Protein AF-M2SCL0-F1 (afdb_monomer_lite)

Structure (mmCIF, N/CA/C/O backbone):
data_AF-M2SCL0-F1
#
_entry.id   AF-M2SCL0-F1
#
loop_
_atom_site.group_PDB
_atom_site.id
_atom_site.type_symbol
_atom_site.label_atom_id
_atom_site.label_alt_id
_atom_site.label_comp_id
_atom_site.label_asym_id
_atom_site.label_entity_id
_atom_site.label_seq_id
_atom_site.pdbx_PDB_ins_code
_atom_site.Cartn_x
_atom_site.Cartn_y
_atom_site.Cartn_z
_atom_site.occupancy
_atom_site.B_iso_or_equiv
_atom_site.auth_seq_id
_atom_site.auth_comp_id
_atom_site.auth_asym_id
_atom_site.auth_atom_id
_atom_site.pdbx_PDB_model_num
ATOM 1 N N . MET A 1 1 ? 11.876 -8.508 6.426 1.00 63.09 1 MET A N 1
ATOM 2 C CA . MET A 1 1 ? 13.189 -9.181 6.568 1.00 63.09 1 MET A CA 1
ATOM 3 C C . MET A 1 1 ? 13.132 -10.627 6.079 1.00 63.09 1 MET A C 1
ATOM 5 O O . MET A 1 1 ? 13.786 -10.928 5.094 1.00 63.09 1 MET A O 1
ATOM 9 N N . TRP A 1 2 ? 12.281 -11.482 6.660 1.00 73.62 2 TRP A N 1
ATOM 10 C CA . TRP A 1 2 ? 12.116 -12.885 6.242 1.00 73.62 2 TRP A CA 1
ATOM 11 C C . TRP A 1 2 ? 11.721 -13.080 4.774 1.00 73.62 2 TRP A C 1
ATOM 13 O O . TRP A 1 2 ? 12.362 -13.857 4.083 1.00 73.62 2 TRP A O 1
ATOM 23 N N . GLY A 1 3 ? 10.748 -12.318 4.263 1.00 79.75 3 GLY A N 1
ATOM 24 C CA . GLY A 1 3 ? 10.370 -12.398 2.844 1.00 79.75 3 GLY A CA 1
ATOM 25 C C . GLY A 1 3 ? 11.514 -12.041 1.888 1.00 79.75 3 GLY A C 1
ATOM 26 O O . GLY A 1 3 ? 11.698 -12.705 0.879 1.00 79.75 3 GLY A O 1
ATOM 27 N N . GLY A 1 4 ? 12.343 -11.054 2.250 1.00 81.12 4 GLY A N 1
ATOM 28 C CA . GLY A 1 4 ? 13.535 -10.692 1.480 1.00 81.12 4 GLY A CA 1
ATOM 29 C C . GLY A 1 4 ? 14.579 -11.806 1.475 1.00 81.12 4 GLY A C 1
ATOM 30 O O . GLY A 1 4 ? 15.091 -12.131 0.414 1.00 81.12 4 GLY A O 1
ATOM 31 N N . LEU A 1 5 ? 14.832 -12.434 2.630 1.00 85.00 5 LEU A N 1
ATOM 32 C CA . LEU A 1 5 ? 15.754 -13.571 2.752 1.00 85.00 5 LEU A CA 1
ATOM 33 C C . LEU A 1 5 ? 15.2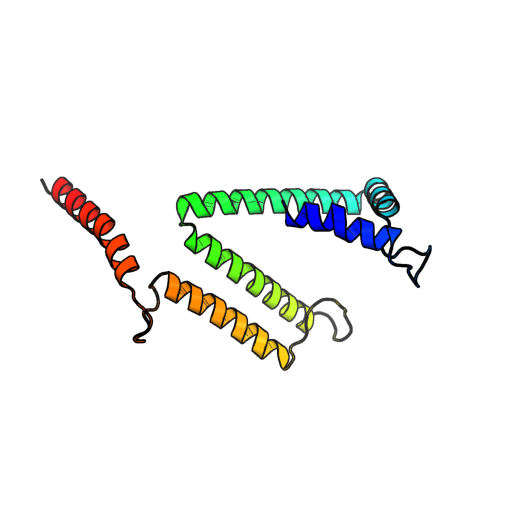73 -14.800 1.976 1.00 85.00 5 LEU A C 1
ATOM 35 O O . LEU A 1 5 ? 16.078 -15.497 1.370 1.00 85.00 5 LEU A O 1
ATOM 39 N N . ILE A 1 6 ? 13.966 -15.060 1.976 1.00 88.94 6 ILE A N 1
ATOM 40 C CA . ILE A 1 6 ? 13.376 -16.176 1.233 1.00 88.94 6 ILE A CA 1
ATOM 41 C C . ILE A 1 6 ? 13.456 -15.905 -0.274 1.00 88.94 6 ILE A C 1
ATOM 43 O O . ILE A 1 6 ? 13.926 -16.763 -1.019 1.00 88.94 6 ILE A O 1
ATOM 47 N N . CYS A 1 7 ? 13.080 -14.704 -0.728 1.00 82.50 7 CYS A N 1
ATOM 48 C CA . CYS A 1 7 ? 13.182 -14.349 -2.143 1.00 82.50 7 CYS A CA 1
ATOM 49 C C . CYS A 1 7 ? 14.630 -14.371 -2.641 1.00 82.50 7 CYS A C 1
ATOM 51 O O . CYS A 1 7 ? 14.909 -14.989 -3.666 1.00 82.50 7 CYS A O 1
ATOM 53 N N . SER A 1 8 ? 15.559 -13.727 -1.930 1.00 79.88 8 SER A N 1
ATOM 54 C CA . SER A 1 8 ? 16.944 -13.623 -2.396 1.00 79.88 8 SER A CA 1
ATOM 55 C C . SER A 1 8 ? 17.756 -14.899 -2.184 1.00 79.88 8 SER A C 1
ATOM 57 O O . SER A 1 8 ? 18.605 -15.222 -3.009 1.00 79.88 8 SER A O 1
ATOM 59 N N . GLY A 1 9 ? 17.501 -15.636 -1.102 1.00 80.06 9 GLY A N 1
ATOM 60 C CA . GLY A 1 9 ? 18.245 -16.847 -0.763 1.00 80.06 9 GLY A CA 1
ATOM 61 C C . GLY A 1 9 ? 17.728 -18.103 -1.459 1.00 80.06 9 GLY A C 1
ATOM 62 O O . GLY A 1 9 ? 18.528 -18.932 -1.886 1.00 80.06 9 GLY A O 1
ATOM 63 N N . ILE A 1 10 ? 16.407 -18.256 -1.581 1.00 83.38 10 ILE A N 1
ATOM 64 C CA . ILE A 1 10 ? 15.781 -19.491 -2.076 1.00 83.38 10 ILE A CA 1
ATOM 65 C C . ILE A 1 10 ? 15.232 -19.287 -3.489 1.00 83.38 10 ILE A C 1
ATOM 67 O O . ILE A 1 10 ? 15.584 -20.034 -4.395 1.00 83.38 10 ILE A O 1
ATOM 71 N N . CYS A 1 11 ? 14.404 -18.267 -3.722 1.00 82.38 11 CYS A N 1
ATOM 72 C CA . CYS A 1 11 ? 13.761 -18.110 -5.032 1.00 82.38 11 CYS A CA 1
ATOM 73 C C . CYS A 1 11 ? 14.771 -17.748 -6.133 1.00 82.38 11 CYS A C 1
ATOM 75 O O . CYS A 1 11 ? 14.795 -18.402 -7.175 1.00 82.38 11 CYS A O 1
ATOM 77 N N . LEU A 1 12 ? 15.646 -16.762 -5.896 1.00 82.38 12 LEU A N 1
ATOM 78 C CA . LEU A 1 12 ? 16.648 -16.346 -6.886 1.00 82.38 12 LEU A CA 1
ATOM 79 C C . LEU A 1 12 ? 17.689 -17.431 -7.184 1.00 82.38 12 LEU A C 1
ATOM 81 O O . LEU A 1 12 ? 18.181 -17.500 -8.309 1.00 82.38 12 LEU A O 1
ATOM 85 N N . THR A 1 13 ? 18.023 -18.285 -6.214 1.00 80.62 13 THR A N 1
ATOM 86 C CA . THR A 1 13 ? 18.969 -19.390 -6.435 1.00 80.62 13 THR A CA 1
ATOM 87 C C . THR A 1 13 ? 18.326 -20.512 -7.246 1.00 80.62 13 THR A C 1
ATOM 89 O O . THR A 1 13 ? 18.940 -21.016 -8.185 1.00 80.62 13 THR A O 1
ATOM 92 N N . ILE A 1 14 ? 17.064 -20.850 -6.973 1.00 82.06 14 ILE A N 1
ATOM 93 C CA . ILE A 1 14 ? 16.305 -21.820 -7.776 1.00 82.06 14 ILE A CA 1
ATOM 94 C C . ILE A 1 14 ? 16.183 -21.343 -9.231 1.00 82.06 14 ILE A C 1
ATOM 96 O O . ILE A 1 14 ? 16.470 -22.109 -10.151 1.00 82.06 14 ILE A O 1
ATOM 100 N N . VAL A 1 15 ? 15.813 -20.077 -9.451 1.00 80.62 15 VAL A N 1
ATOM 101 C CA . VAL A 1 15 ? 15.653 -19.510 -10.803 1.00 80.62 15 VAL A CA 1
ATOM 102 C C . VAL A 1 15 ? 16.979 -19.467 -11.570 1.00 80.62 15 VAL A C 1
ATOM 104 O O . VAL A 1 15 ? 16.982 -19.682 -12.778 1.00 80.62 15 VAL A O 1
ATOM 107 N N . GLN A 1 16 ? 18.104 -19.241 -10.888 1.00 78.25 16 GLN A N 1
ATOM 108 C CA . GLN A 1 16 ? 19.421 -19.182 -11.532 1.00 78.25 16 GLN A CA 1
ATOM 109 C C . GLN A 1 16 ? 20.001 -20.545 -11.908 1.00 78.25 16 GLN A C 1
ATOM 111 O O . GLN A 1 16 ? 20.671 -20.648 -12.933 1.00 78.25 16 GLN A O 1
ATOM 116 N N . TYR A 1 17 ? 19.784 -21.573 -11.083 1.00 75.88 17 TYR A N 1
ATOM 117 C CA . TYR A 1 17 ? 20.508 -22.844 -11.217 1.00 75.88 17 TYR A CA 1
ATOM 118 C C . TYR A 1 17 ? 19.640 -24.035 -11.631 1.00 75.88 17 TYR A C 1
ATOM 120 O O . TYR A 1 17 ? 20.178 -25.015 -12.140 1.00 75.88 17 TYR A O 1
ATOM 128 N N . ILE A 1 18 ? 18.325 -23.990 -11.397 1.00 76.31 18 ILE A N 1
ATOM 129 C CA . ILE A 1 18 ? 17.438 -25.152 -11.582 1.00 76.31 18 ILE A CA 1
ATOM 130 C C . ILE A 1 18 ? 16.524 -24.982 -12.796 1.00 76.31 18 ILE A C 1
ATOM 132 O O . ILE A 1 18 ? 16.217 -25.970 -13.460 1.00 76.31 18 ILE A O 1
ATOM 136 N N . ILE A 1 19 ? 16.082 -23.758 -13.095 1.00 73.31 19 ILE A N 1
ATOM 137 C CA . ILE A 1 19 ? 15.110 -23.505 -14.163 1.00 73.31 19 ILE A CA 1
ATOM 138 C C . ILE A 1 19 ? 15.849 -23.097 -15.448 1.00 73.31 19 ILE A C 1
ATOM 140 O O . ILE A 1 19 ? 16.350 -21.974 -15.523 1.00 73.31 19 ILE A O 1
ATOM 144 N N . PRO A 1 20 ? 15.912 -23.964 -16.476 1.00 66.75 20 PRO A N 1
ATOM 145 C CA . PRO A 1 20 ? 16.511 -23.599 -17.753 1.00 66.75 20 PRO A CA 1
ATOM 146 C C . PRO A 1 20 ? 15.642 -22.561 -18.474 1.00 66.75 20 PRO A C 1
ATOM 148 O O . PRO A 1 20 ? 14.429 -22.736 -18.608 1.00 66.75 20 PRO A O 1
ATOM 151 N N . SER A 1 21 ? 16.266 -21.479 -18.942 1.00 66.62 21 SER A N 1
ATOM 152 C CA . SER A 1 21 ? 15.593 -20.426 -19.707 1.00 66.62 21 SER A CA 1
ATOM 153 C C . SER A 1 21 ? 15.597 -20.699 -21.208 1.00 66.62 21 SER A C 1
ATOM 155 O O . SER A 1 21 ? 16.621 -21.072 -21.773 1.00 66.62 21 SER A O 1
ATOM 157 N N . ASN A 1 22 ? 14.466 -20.418 -21.864 1.00 62.47 22 ASN A N 1
ATOM 158 C CA . ASN A 1 22 ? 14.350 -20.360 -23.329 1.00 62.47 22 ASN A CA 1
ATOM 159 C C . ASN A 1 22 ? 14.753 -18.992 -23.927 1.00 62.47 22 ASN A C 1
ATOM 161 O O . ASN A 1 22 ? 14.678 -18.812 -25.141 1.00 62.47 22 ASN A O 1
ATOM 165 N N . ALA A 1 23 ? 15.158 -18.018 -23.105 1.00 56.59 23 ALA A N 1
ATOM 166 C CA . ALA A 1 23 ? 15.552 -16.675 -23.530 1.00 56.59 23 ALA A CA 1
ATOM 167 C C . ALA A 1 23 ? 17.002 -16.352 -23.118 1.00 56.59 23 ALA A C 1
ATOM 169 O O . ALA A 1 23 ? 17.379 -16.498 -21.954 1.00 56.59 23 ALA A O 1
ATOM 170 N N . GLY A 1 24 ? 17.808 -15.872 -24.074 1.00 64.12 24 GLY A N 1
ATOM 171 C CA . GLY A 1 24 ? 19.175 -15.393 -23.838 1.00 64.12 24 GLY A CA 1
ATOM 172 C C . GLY A 1 24 ? 20.184 -16.486 -23.456 1.00 64.12 24 GL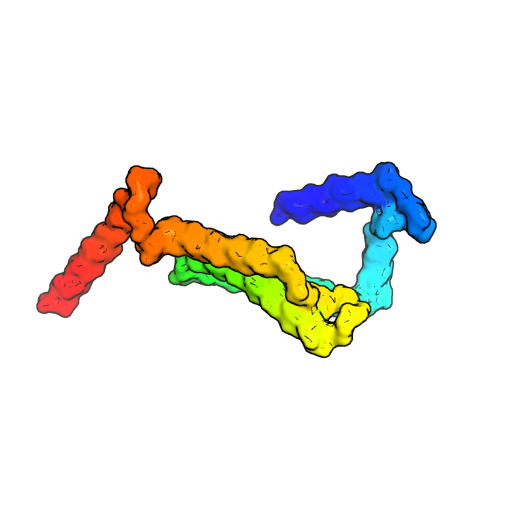Y A C 1
ATOM 173 O O . GLY A 1 24 ? 20.150 -17.592 -23.987 1.00 64.12 24 GLY A O 1
ATOM 174 N N . ASN A 1 25 ? 21.102 -16.161 -22.536 1.00 61.62 25 ASN A N 1
ATOM 175 C CA . ASN A 1 25 ? 22.264 -16.977 -22.138 1.00 61.62 25 ASN A CA 1
ATOM 176 C C . ASN A 1 25 ? 21.912 -18.195 -21.243 1.00 61.62 25 ASN A C 1
ATOM 178 O O . ASN A 1 25 ? 22.739 -18.640 -20.451 1.00 61.62 25 ASN A O 1
ATOM 182 N N . GLY A 1 26 ? 20.676 -18.704 -21.320 1.00 65.25 26 GLY A N 1
ATOM 183 C CA . GLY A 1 26 ? 20.202 -19.870 -20.561 1.00 65.25 26 GLY A CA 1
ATOM 184 C C . GLY A 1 26 ? 19.726 -19.597 -19.128 1.00 65.25 26 GLY A C 1
ATOM 185 O O . GLY A 1 26 ? 19.318 -20.536 -18.450 1.00 65.25 26 GLY A O 1
ATOM 186 N N . VAL A 1 27 ? 19.701 -18.334 -18.681 1.00 66.00 27 VAL A N 1
ATOM 187 C CA . VAL A 1 27 ? 19.258 -17.923 -17.334 1.00 66.00 27 VAL A CA 1
ATOM 188 C C . VAL A 1 27 ? 18.237 -16.786 -17.441 1.00 66.00 27 VAL A C 1
ATOM 190 O O . VAL A 1 27 ? 18.456 -15.846 -18.202 1.00 66.00 27 VAL A O 1
ATOM 193 N N . TYR A 1 28 ? 17.130 -16.863 -16.692 1.00 69.31 28 TYR A N 1
ATOM 194 C CA . TYR A 1 28 ? 16.082 -15.827 -16.689 1.00 69.31 28 TYR A CA 1
ATOM 195 C C . TYR A 1 28 ? 16.519 -14.532 -15.987 1.00 69.31 28 TYR A C 1
ATOM 197 O O . TYR A 1 28 ? 16.157 -13.445 -16.424 1.00 69.31 28 TYR A O 1
ATOM 205 N N . GLU A 1 29 ? 17.310 -14.642 -14.919 1.00 71.25 29 GLU A N 1
ATOM 206 C CA . GLU A 1 29 ? 17.813 -13.510 -14.141 1.00 71.25 29 GLU A CA 1
ATOM 207 C C . GLU A 1 29 ? 19.212 -13.840 -13.611 1.00 71.25 29 GLU A C 1
ATOM 209 O O . GLU A 1 29 ? 19.378 -14.802 -12.866 1.00 71.25 29 GLU A O 1
ATOM 214 N N . SER A 1 30 ? 20.234 -13.071 -13.999 1.00 79.38 30 SER A N 1
ATOM 215 C CA . SER A 1 30 ? 21.605 -13.258 -13.508 1.00 79.38 30 SER A CA 1
ATOM 216 C C . SER A 1 30 ? 21.960 -12.165 -12.511 1.00 79.38 30 SER A C 1
ATOM 218 O O . SER A 1 30 ? 22.098 -10.998 -12.876 1.00 79.38 30 SER A O 1
ATOM 220 N N . THR A 1 31 ? 22.175 -12.540 -11.247 1.00 82.12 31 THR A N 1
ATOM 221 C CA . THR A 1 31 ? 22.555 -11.579 -10.202 1.00 82.12 31 THR A CA 1
ATOM 222 C C . THR A 1 31 ? 23.865 -10.859 -10.542 1.00 82.12 31 THR A C 1
ATOM 224 O O . THR A 1 31 ? 24.007 -9.669 -10.265 1.00 82.12 31 THR A O 1
ATOM 227 N N . THR A 1 32 ? 24.810 -11.549 -11.185 1.00 80.94 32 THR A N 1
ATOM 228 C CA . THR A 1 32 ? 26.096 -10.970 -11.598 1.00 80.94 32 THR A CA 1
ATOM 229 C C . THR A 1 32 ? 25.924 -9.863 -12.636 1.00 80.94 32 THR A C 1
ATOM 231 O O . THR A 1 32 ? 26.562 -8.817 -12.512 1.00 80.94 32 THR A O 1
ATOM 234 N N . ASP A 1 33 ? 25.045 -10.057 -13.621 1.00 82.69 33 ASP A N 1
ATOM 235 C CA . ASP A 1 33 ? 24.769 -9.045 -14.647 1.00 82.69 33 ASP A CA 1
ATOM 236 C C . ASP A 1 33 ? 24.018 -7.839 -14.062 1.00 82.69 33 ASP A C 1
ATOM 238 O O . ASP A 1 33 ? 24.368 -6.690 -14.332 1.00 82.69 33 ASP A O 1
ATOM 242 N N . THR A 1 34 ? 23.082 -8.077 -13.138 1.00 85.69 34 THR A N 1
ATOM 243 C CA . THR A 1 34 ? 22.396 -7.002 -12.404 1.00 85.69 34 THR A CA 1
ATOM 244 C C . THR A 1 34 ? 23.380 -6.118 -11.632 1.00 85.69 34 THR A C 1
ATOM 246 O O . THR A 1 34 ? 23.304 -4.891 -11.720 1.00 85.69 34 THR A O 1
ATOM 249 N N . PHE A 1 35 ? 24.348 -6.702 -10.912 1.00 86.38 35 PHE A N 1
ATOM 250 C CA . PHE A 1 35 ? 25.389 -5.917 -10.230 1.00 86.38 35 PHE A CA 1
ATOM 251 C C . PHE A 1 35 ? 26.300 -5.175 -11.214 1.00 86.38 35 PHE A C 1
ATOM 253 O O . PHE A 1 35 ? 26.702 -4.040 -10.944 1.00 86.38 35 PHE A O 1
ATOM 260 N N . TYR A 1 36 ? 26.597 -5.778 -12.366 1.00 87.94 36 TYR A N 1
ATOM 261 C CA . TYR A 1 36 ? 27.365 -5.121 -13.418 1.00 87.94 36 TYR A CA 1
ATOM 262 C C . TYR A 1 36 ? 26.628 -3.895 -13.984 1.00 87.94 36 TYR A C 1
ATOM 264 O O . TYR A 1 36 ? 27.217 -2.813 -14.070 1.00 87.94 36 TYR A O 1
ATOM 272 N N . MET A 1 37 ? 25.331 -4.015 -14.293 1.00 86.56 37 MET A N 1
ATOM 273 C CA . MET A 1 37 ? 24.495 -2.885 -14.722 1.00 86.56 37 MET A CA 1
ATOM 274 C C . MET A 1 37 ? 24.374 -1.808 -13.640 1.00 86.56 37 MET A C 1
ATOM 276 O O . MET A 1 37 ? 24.425 -0.618 -13.962 1.00 86.56 37 MET A O 1
ATOM 280 N N . LEU A 1 38 ? 24.267 -2.208 -12.369 1.00 88.31 38 LEU A N 1
ATOM 281 C CA . LEU A 1 38 ? 24.148 -1.289 -11.237 1.00 88.31 38 LEU A CA 1
ATOM 282 C C . LEU A 1 38 ? 25.378 -0.382 -11.098 1.00 88.31 38 LEU A C 1
ATOM 284 O O . LEU A 1 38 ? 25.231 0.820 -10.899 1.00 88.31 38 LEU A O 1
ATOM 288 N N . VAL A 1 39 ? 26.589 -0.936 -11.221 1.00 88.81 39 VAL A N 1
ATOM 289 C CA . VAL A 1 39 ? 27.833 -0.152 -11.102 1.00 88.81 39 VAL A CA 1
ATOM 290 C C . VAL A 1 39 ? 28.100 0.670 -12.361 1.00 88.81 39 VAL A C 1
ATOM 292 O O . VAL A 1 39 ? 28.620 1.783 -12.282 1.00 88.81 39 VAL A O 1
ATOM 295 N N . LYS A 1 40 ? 27.755 0.137 -13.536 1.00 92.12 40 LYS A N 1
ATOM 296 C CA . LYS A 1 40 ? 28.089 0.769 -14.815 1.00 92.12 40 LYS A CA 1
ATOM 297 C C . LYS A 1 40 ? 27.142 1.907 -15.200 1.00 92.12 40 LYS A C 1
ATOM 299 O O . LYS A 1 40 ? 27.561 2.813 -15.918 1.00 92.12 40 LYS A O 1
ATOM 304 N N . SER A 1 41 ? 25.890 1.877 -14.741 1.00 92.75 41 SER A N 1
ATOM 305 C CA . SER A 1 41 ? 24.894 2.911 -15.035 1.00 92.75 41 SER A CA 1
ATOM 306 C C . SER A 1 41 ? 24.656 3.822 -13.823 1.00 92.75 41 SER A C 1
ATOM 308 O O . SER A 1 41 ? 23.923 3.441 -12.903 1.00 92.75 41 SER A O 1
ATOM 310 N N . PRO A 1 42 ? 25.197 5.057 -13.812 1.00 88.56 42 PRO A N 1
ATOM 311 C CA . PRO A 1 42 ? 25.007 5.976 -12.687 1.00 88.56 42 PRO A CA 1
ATOM 312 C C . PRO A 1 42 ? 23.537 6.381 -12.500 1.00 88.56 42 PRO A C 1
ATOM 314 O O . PRO A 1 42 ? 23.118 6.688 -11.386 1.00 88.56 42 PRO A O 1
ATOM 317 N N . PHE A 1 43 ? 22.736 6.345 -13.570 1.00 92.50 43 PHE A N 1
ATOM 318 C CA . PHE A 1 43 ? 21.302 6.621 -13.507 1.00 92.50 43 PHE A CA 1
ATOM 319 C C . PHE A 1 43 ? 20.551 5.563 -12.685 1.00 92.50 43 PHE A C 1
ATOM 321 O O . PHE A 1 43 ? 19.787 5.915 -11.788 1.00 92.50 43 PHE A O 1
ATOM 328 N N . ILE A 1 44 ? 20.814 4.275 -12.941 1.00 91.25 44 ILE A N 1
ATOM 329 C CA . ILE A 1 44 ? 20.180 3.168 -12.208 1.00 91.25 44 ILE A CA 1
ATOM 330 C C . ILE A 1 44 ? 20.614 3.202 -10.742 1.00 91.25 44 ILE A C 1
ATOM 332 O O . ILE A 1 44 ? 19.768 3.137 -9.853 1.00 91.25 44 ILE A O 1
ATOM 336 N N . LEU A 1 45 ? 21.913 3.389 -10.485 1.00 90.88 45 LEU A N 1
ATOM 337 C CA . LEU A 1 45 ? 22.439 3.500 -9.125 1.00 90.88 45 LEU A CA 1
ATOM 338 C C . LEU A 1 45 ? 21.757 4.630 -8.339 1.00 90.88 45 LEU A C 1
ATOM 340 O O . LEU A 1 45 ? 21.334 4.425 -7.203 1.00 90.88 45 LEU A O 1
ATOM 344 N N . CYS A 1 46 ? 21.605 5.808 -8.952 1.00 93.00 46 CYS A N 1
ATOM 345 C CA . CYS A 1 46 ? 20.922 6.946 -8.340 1.00 93.00 46 CYS A CA 1
ATOM 346 C C . CYS A 1 46 ? 19.459 6.619 -8.000 1.00 93.00 46 CYS A C 1
ATOM 348 O O . CYS A 1 46 ? 19.030 6.836 -6.865 1.00 93.00 46 CYS A O 1
ATOM 350 N N . MET A 1 47 ? 18.711 6.029 -8.939 1.00 92.62 47 MET A N 1
ATOM 351 C CA . MET A 1 47 ? 17.323 5.615 -8.703 1.00 92.62 47 MET A CA 1
ATOM 352 C C . MET A 1 47 ? 17.212 4.591 -7.563 1.00 92.62 47 MET A C 1
ATOM 354 O O . MET A 1 47 ? 16.349 4.734 -6.697 1.00 92.62 47 MET A O 1
ATOM 358 N N . CYS A 1 48 ? 18.116 3.608 -7.496 1.00 91.75 48 CYS A N 1
ATOM 359 C CA . CYS A 1 48 ? 18.158 2.629 -6.406 1.00 91.75 48 CYS A CA 1
ATOM 360 C C . CYS A 1 48 ? 18.435 3.275 -5.039 1.00 91.75 48 CYS A C 1
ATOM 362 O O . CYS A 1 48 ? 17.817 2.898 -4.037 1.00 91.75 48 CYS A O 1
ATOM 364 N N . LEU A 1 49 ? 19.339 4.257 -4.979 1.00 93.50 49 LEU A N 1
ATOM 365 C CA . LEU A 1 49 ? 19.639 4.988 -3.745 1.00 93.50 49 LEU A CA 1
ATOM 366 C C . LEU A 1 49 ? 18.445 5.832 -3.289 1.00 93.50 49 LEU A C 1
ATOM 368 O O . LEU A 1 49 ? 18.058 5.754 -2.123 1.00 93.50 49 LEU A O 1
ATOM 372 N N . ILE A 1 50 ? 17.820 6.577 -4.206 1.00 95.69 50 ILE A N 1
ATOM 373 C CA . ILE A 1 50 ? 16.612 7.362 -3.914 1.00 95.69 50 ILE A CA 1
ATOM 374 C C . ILE A 1 50 ? 15.507 6.443 -3.394 1.00 95.69 50 ILE A C 1
ATOM 376 O O . ILE A 1 50 ? 14.928 6.713 -2.344 1.00 95.69 50 ILE A O 1
ATOM 380 N N . TYR A 1 51 ? 15.259 5.325 -4.077 1.00 92.75 51 TYR A N 1
ATOM 381 C CA . TYR A 1 51 ? 14.266 4.339 -3.658 1.00 92.75 51 TYR A CA 1
ATOM 382 C C . TYR A 1 51 ? 14.542 3.806 -2.243 1.00 92.75 51 TYR A C 1
ATOM 384 O O . TYR A 1 51 ? 13.634 3.746 -1.412 1.00 92.75 51 TYR A O 1
ATOM 392 N N . SER A 1 52 ? 15.804 3.503 -1.930 1.00 92.81 52 SER A N 1
ATOM 393 C CA . SER A 1 52 ? 16.215 3.040 -0.598 1.00 92.81 52 SER A CA 1
ATOM 394 C C . SER A 1 52 ? 15.945 4.088 0.489 1.00 92.81 52 SER A C 1
ATOM 396 O O . SER A 1 52 ? 15.419 3.754 1.552 1.00 92.81 52 SER A O 1
ATOM 398 N N . ILE A 1 53 ? 16.245 5.362 0.216 1.00 95.19 53 ILE A N 1
ATOM 399 C CA . ILE A 1 53 ? 15.975 6.478 1.137 1.00 95.19 53 ILE A CA 1
ATOM 400 C C . ILE A 1 53 ? 14.467 6.654 1.345 1.00 95.19 53 ILE A C 1
ATOM 402 O O . ILE A 1 53 ? 14.019 6.809 2.482 1.00 95.19 53 ILE A O 1
ATOM 406 N N . VAL A 1 54 ? 13.674 6.584 0.273 1.00 95.00 54 VAL A N 1
ATOM 407 C CA . VAL A 1 54 ? 12.209 6.685 0.344 1.00 95.00 54 VAL A CA 1
ATOM 408 C C . VAL A 1 54 ? 11.624 5.555 1.191 1.00 95.00 54 VAL A C 1
ATOM 410 O O . VAL A 1 54 ? 10.776 5.815 2.041 1.00 95.00 54 VAL A O 1
ATOM 413 N N . ILE A 1 55 ? 12.099 4.316 1.031 1.00 91.25 55 ILE A N 1
ATOM 414 C CA . ILE A 1 55 ? 11.656 3.191 1.869 1.00 91.25 55 ILE A CA 1
ATOM 415 C C . ILE A 1 55 ? 12.067 3.384 3.329 1.00 91.25 55 ILE A C 1
ATOM 417 O O . ILE A 1 55 ? 11.287 3.079 4.233 1.00 91.25 55 ILE A O 1
ATOM 421 N N . LEU A 1 56 ? 13.281 3.870 3.590 1.00 92.00 56 LEU A N 1
ATOM 422 C CA . LEU A 1 56 ? 13.728 4.144 4.954 1.00 92.00 56 LEU A CA 1
ATOM 423 C C . LEU A 1 56 ? 12.827 5.191 5.618 1.00 92.00 56 LEU A C 1
ATOM 425 O O . LEU A 1 56 ? 12.331 4.961 6.721 1.00 92.00 56 LEU A O 1
ATOM 429 N N . ALA A 1 57 ? 12.568 6.298 4.920 1.00 92.62 57 ALA A N 1
ATOM 430 C CA . ALA A 1 57 ? 11.656 7.339 5.373 1.00 92.62 57 ALA A CA 1
ATOM 431 C C . ALA A 1 57 ? 10.245 6.777 5.593 1.00 92.62 57 ALA A C 1
ATOM 433 O O . ALA A 1 57 ? 9.645 7.028 6.633 1.00 92.62 57 ALA A O 1
ATOM 434 N N . TYR A 1 58 ? 9.746 5.950 4.671 1.00 88.50 58 TYR A N 1
ATOM 435 C CA . TYR A 1 58 ? 8.455 5.283 4.808 1.00 88.50 58 TYR A CA 1
ATOM 436 C C . TYR A 1 58 ? 8.361 4.452 6.099 1.00 88.50 58 TYR A C 1
ATOM 438 O O . TYR A 1 58 ? 7.408 4.594 6.866 1.00 88.50 58 TYR A O 1
ATOM 446 N N . ASN A 1 59 ? 9.372 3.625 6.381 1.00 88.19 59 ASN A N 1
ATOM 447 C CA . ASN A 1 59 ? 9.413 2.818 7.601 1.00 88.19 59 ASN A CA 1
ATOM 448 C C . ASN A 1 59 ? 9.521 3.685 8.864 1.00 88.19 59 ASN A C 1
ATOM 450 O O . ASN A 1 59 ? 8.875 3.385 9.871 1.00 88.19 59 ASN A O 1
ATOM 454 N N . LEU A 1 60 ? 10.296 4.772 8.806 1.00 89.94 60 LEU A N 1
ATOM 455 C CA . LEU A 1 60 ? 10.449 5.724 9.904 1.00 89.94 60 LEU A CA 1
ATOM 456 C C . LEU A 1 60 ? 9.129 6.440 10.222 1.00 89.94 60 LEU A C 1
ATOM 458 O O . LEU A 1 60 ? 8.687 6.433 11.371 1.00 89.94 60 LEU A O 1
ATOM 462 N N . PHE A 1 61 ? 8.457 6.994 9.211 1.00 88.25 61 PHE A N 1
ATOM 463 C CA . PHE A 1 61 ? 7.144 7.618 9.379 1.00 88.25 61 PHE A CA 1
ATOM 464 C C . PHE A 1 61 ? 6.092 6.616 9.840 1.00 88.25 61 PHE A C 1
ATOM 466 O O . PHE A 1 61 ? 5.285 6.948 10.705 1.00 88.25 61 PHE A O 1
ATOM 473 N N . GLY A 1 62 ? 6.141 5.375 9.352 1.00 82.88 62 GLY A N 1
ATOM 474 C CA . GLY A 1 62 ? 5.298 4.301 9.865 1.00 82.88 62 GLY A CA 1
ATOM 475 C C . GLY A 1 62 ? 5.450 4.142 11.380 1.00 82.88 62 GLY A C 1
ATOM 476 O O . GLY A 1 62 ? 4.448 4.114 12.099 1.00 82.88 62 GLY A O 1
ATOM 477 N N . MET A 1 63 ? 6.691 4.073 11.888 1.00 85.06 63 MET A N 1
ATOM 478 C CA . MET A 1 63 ? 6.966 4.001 13.334 1.00 85.06 63 MET A CA 1
ATOM 479 C C . MET A 1 63 ? 6.395 5.198 14.092 1.00 85.06 63 MET A C 1
ATOM 481 O O . MET A 1 63 ? 5.703 4.991 15.088 1.00 85.06 63 MET A O 1
ATOM 485 N N . PHE A 1 64 ? 6.596 6.419 13.595 1.00 85.94 64 PHE A N 1
ATOM 486 C CA . PHE A 1 64 ? 6.030 7.615 14.222 1.00 85.94 64 PHE A CA 1
ATOM 487 C C . PHE A 1 64 ? 4.499 7.607 14.262 1.00 85.94 64 PHE A C 1
ATOM 489 O O . PHE A 1 64 ? 3.916 7.908 15.302 1.00 85.94 64 PHE A O 1
ATOM 496 N N . VAL A 1 65 ? 3.838 7.194 13.179 1.00 82.06 65 VAL A N 1
ATOM 497 C CA . VAL A 1 65 ? 2.372 7.088 13.137 1.00 82.06 65 VAL A CA 1
ATOM 498 C C . VAL A 1 65 ? 1.854 6.103 14.183 1.00 82.06 65 VAL A C 1
ATOM 500 O O . VAL A 1 65 ? 0.846 6.374 14.824 1.00 82.06 65 VAL A O 1
ATOM 503 N N . THR A 1 66 ? 2.544 4.988 14.426 1.00 83.06 66 THR A N 1
ATOM 504 C CA . THR A 1 66 ? 2.132 4.044 15.481 1.00 83.06 66 THR A CA 1
ATOM 505 C C . THR A 1 66 ? 2.300 4.602 16.882 1.00 83.06 66 THR A C 1
ATOM 507 O O . THR A 1 66 ? 1.471 4.303 17.737 1.00 83.06 66 THR A O 1
ATOM 510 N N . LEU A 1 67 ? 3.332 5.414 17.112 1.00 79.69 67 LEU A N 1
ATOM 511 C CA . LEU A 1 67 ? 3.555 6.049 18.410 1.00 79.69 67 LEU A CA 1
ATOM 512 C C . LEU A 1 67 ? 2.472 7.083 18.740 1.00 79.69 67 LEU A C 1
ATOM 514 O O . LEU A 1 67 ? 2.110 7.221 19.902 1.00 79.69 67 LEU A O 1
ATOM 518 N N . VAL A 1 68 ? 1.954 7.789 17.731 1.00 78.31 68 VAL A N 1
ATOM 519 C CA . VAL A 1 68 ? 0.992 8.888 17.927 1.00 78.31 68 VAL A CA 1
ATOM 520 C C . VAL A 1 68 ? -0.464 8.442 17.756 1.00 78.31 68 VAL A C 1
ATOM 522 O O . VAL A 1 68 ? -1.342 8.955 18.438 1.00 78.31 68 VAL A O 1
ATOM 525 N N . SER A 1 69 ? -0.741 7.504 16.847 1.00 70.00 69 SER A N 1
ATOM 526 C CA . SER A 1 69 ? -2.087 7.279 16.299 1.00 70.00 69 SER A CA 1
ATOM 527 C C . SER A 1 69 ? -2.626 5.852 16.476 1.00 70.00 69 SER A C 1
ATOM 529 O O . SER A 1 69 ? -3.674 5.532 15.919 1.00 70.00 69 SER A O 1
ATOM 531 N N . SER A 1 70 ? -1.955 5.003 17.263 1.00 76.31 70 SER A N 1
ATOM 532 C CA . SER A 1 70 ? -2.250 3.570 17.452 1.00 76.31 70 SER A CA 1
ATOM 533 C C . SER A 1 70 ? -1.855 2.669 16.270 1.00 76.31 70 SER A C 1
ATOM 535 O O . SER A 1 70 ? -1.775 3.075 15.107 1.00 76.31 70 SER A O 1
ATOM 537 N N . ALA A 1 71 ? -1.606 1.393 16.577 1.00 77.94 71 ALA A N 1
ATOM 538 C CA . ALA A 1 71 ? -1.327 0.341 15.597 1.00 77.94 71 ALA A CA 1
ATOM 539 C C . ALA A 1 71 ? -2.477 0.157 14.590 1.00 77.94 71 ALA A C 1
ATOM 541 O O . ALA A 1 71 ? -2.250 -0.231 13.447 1.00 77.94 71 ALA A O 1
ATOM 542 N N . VAL A 1 72 ? -3.695 0.505 14.999 1.00 78.00 72 VAL A N 1
ATOM 543 C CA . VAL A 1 72 ? -4.902 0.485 14.171 1.00 78.00 72 VAL A CA 1
ATOM 544 C C . VAL A 1 72 ? -4.760 1.364 12.934 1.00 78.00 72 VAL A C 1
ATOM 546 O O . VAL A 1 72 ? -4.955 0.886 11.819 1.00 78.00 72 VAL A O 1
ATOM 549 N N . ILE A 1 73 ? -4.415 2.642 13.125 1.00 78.94 73 ILE A N 1
ATOM 550 C CA . ILE A 1 73 ? -4.347 3.613 12.030 1.00 78.94 73 ILE A CA 1
ATOM 551 C C . ILE A 1 73 ? -3.261 3.212 11.040 1.00 78.94 73 ILE A C 1
ATOM 553 O O . ILE A 1 73 ? -3.463 3.346 9.836 1.00 78.94 73 ILE A O 1
ATOM 557 N N . ARG A 1 74 ? -2.164 2.607 11.515 1.00 82.75 74 ARG A N 1
ATOM 558 C CA . ARG A 1 74 ? -1.181 1.991 10.618 1.00 82.75 74 ARG A CA 1
ATOM 559 C C . ARG A 1 74 ? -1.839 0.949 9.711 1.00 82.75 74 ARG A C 1
ATOM 561 O O . ARG A 1 74 ? -1.661 1.042 8.505 1.00 82.75 74 ARG A O 1
ATOM 568 N N . THR A 1 75 ? -2.599 -0.002 10.249 1.00 84.38 75 THR A N 1
ATOM 569 C CA . THR A 1 75 ? -3.263 -1.028 9.426 1.00 84.38 75 THR A CA 1
ATOM 570 C C . THR A 1 75 ? -4.224 -0.410 8.403 1.00 84.38 75 THR A C 1
ATOM 572 O O . THR A 1 75 ? -4.262 -0.868 7.262 1.00 84.38 75 THR A O 1
ATOM 575 N N . ILE A 1 76 ? -4.930 0.674 8.758 1.00 84.38 76 ILE A N 1
ATOM 576 C CA . ILE A 1 76 ? -5.788 1.412 7.808 1.00 84.38 76 ILE A CA 1
ATOM 577 C C . ILE A 1 76 ? -4.958 2.019 6.678 1.00 84.38 76 ILE A C 1
ATOM 579 O O . ILE A 1 76 ? -5.289 1.856 5.505 1.00 84.38 76 ILE A O 1
ATOM 583 N N . LEU A 1 77 ? -3.857 2.687 7.019 1.00 85.12 77 LEU A N 1
ATOM 584 C CA . LEU A 1 77 ? -2.973 3.324 6.045 1.00 85.12 77 LEU A CA 1
ATOM 585 C C . LEU A 1 77 ? -2.285 2.309 5.124 1.00 85.12 77 LEU A C 1
ATOM 587 O O . LEU A 1 77 ? -2.048 2.618 3.958 1.00 85.12 77 LEU A O 1
ATOM 591 N N . GLU A 1 78 ? -1.994 1.101 5.608 1.00 84.94 78 GLU A N 1
ATOM 592 C CA . GLU A 1 78 ? -1.468 0.023 4.761 1.00 84.94 78 GLU A CA 1
ATOM 593 C C . GLU A 1 78 ? -2.511 -0.482 3.755 1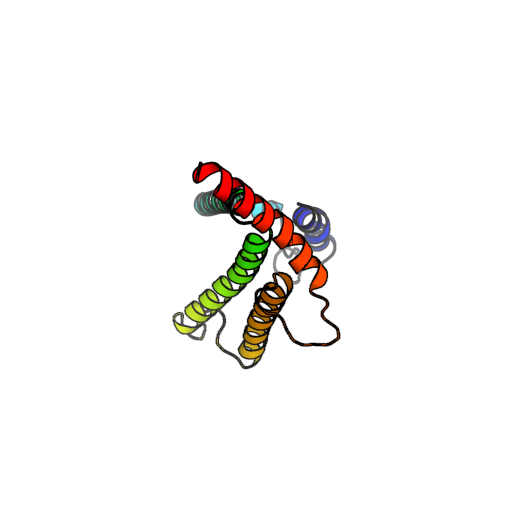.00 84.94 78 GLU A C 1
ATOM 595 O O . GLU A 1 78 ? -2.180 -0.676 2.586 1.00 84.94 78 GLU A O 1
ATOM 600 N N . GLY A 1 79 ? -3.773 -0.634 4.171 1.00 86.50 79 GLY A N 1
ATOM 601 C CA . GLY A 1 79 ? -4.868 -0.970 3.253 1.00 86.50 79 GLY A CA 1
ATOM 602 C C . GLY A 1 79 ? -5.146 0.144 2.238 1.00 86.50 79 GLY A C 1
ATOM 603 O O . GLY A 1 79 ? -5.339 -0.116 1.052 1.00 86.50 79 GLY A O 1
ATOM 604 N N . LEU A 1 80 ? -5.092 1.404 2.676 1.00 88.38 80 LEU A N 1
ATOM 605 C CA . LEU A 1 80 ? -5.265 2.557 1.794 1.00 88.38 80 LEU A CA 1
ATOM 606 C C . LEU A 1 80 ? -4.121 2.680 0.783 1.00 88.38 80 LEU A C 1
ATOM 608 O O . LEU A 1 80 ? -4.364 3.043 -0.362 1.00 88.38 80 LEU A O 1
ATOM 612 N N . ARG A 1 81 ? -2.877 2.366 1.168 1.00 89.00 81 ARG A N 1
ATOM 613 C CA . ARG A 1 81 ? -1.718 2.405 0.261 1.00 89.00 81 ARG A CA 1
ATOM 614 C C . ARG A 1 81 ? -1.973 1.581 -0.996 1.00 89.00 81 ARG A C 1
ATOM 616 O O . ARG A 1 81 ? -1.758 2.080 -2.099 1.00 89.00 81 ARG A O 1
ATOM 623 N N . THR A 1 82 ? -2.380 0.325 -0.836 1.00 90.12 82 THR A N 1
ATOM 624 C CA . THR A 1 82 ? -2.592 -0.576 -1.976 1.00 90.12 82 THR A CA 1
ATOM 625 C C . THR A 1 82 ? -3.755 -0.096 -2.844 1.00 90.12 82 THR A C 1
ATOM 627 O O . THR A 1 82 ? -3.624 -0.102 -4.067 1.00 90.12 82 THR A O 1
ATOM 630 N N . ALA A 1 83 ? -4.820 0.434 -2.234 1.00 91.00 83 ALA A N 1
ATOM 631 C CA . ALA A 1 83 ? -5.926 1.070 -2.950 1.00 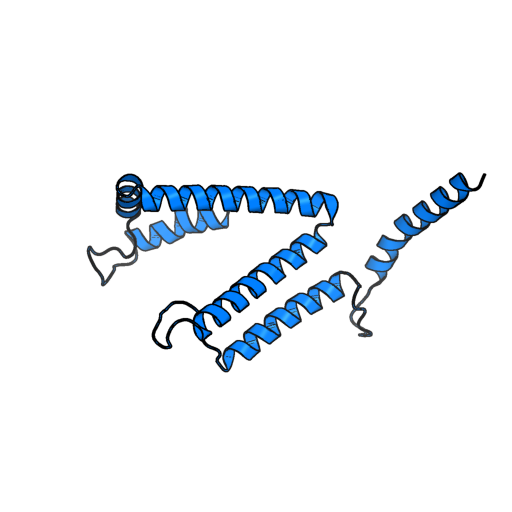91.00 83 ALA A CA 1
ATOM 632 C C . ALA A 1 83 ? -5.480 2.320 -3.734 1.00 91.00 83 ALA A C 1
ATOM 634 O O . ALA A 1 83 ? -5.824 2.473 -4.902 1.00 91.00 83 ALA A O 1
ATOM 635 N N . CYS A 1 84 ? -4.661 3.191 -3.139 1.00 91.75 84 CYS A N 1
ATOM 636 C CA . CYS A 1 84 ? -4.121 4.377 -3.806 1.00 91.75 84 CYS A CA 1
ATOM 637 C C . CYS A 1 84 ? -3.238 4.009 -5.002 1.00 91.75 84 CYS A C 1
ATOM 639 O O . CYS A 1 84 ? -3.353 4.632 -6.054 1.00 91.75 84 CYS A O 1
ATOM 641 N N . ILE A 1 85 ? -2.374 2.998 -4.861 1.00 92.12 85 ILE A N 1
ATOM 642 C CA . ILE A 1 85 ? -1.545 2.508 -5.972 1.00 92.12 85 ILE A CA 1
ATOM 643 C C . ILE A 1 85 ? -2.436 2.006 -7.107 1.00 92.12 85 ILE A C 1
ATOM 645 O O . ILE A 1 85 ? -2.188 2.343 -8.261 1.00 92.12 85 ILE A O 1
ATOM 649 N N . TRP A 1 86 ? -3.480 1.244 -6.785 1.00 92.44 86 TRP A N 1
ATOM 650 C CA . TRP A 1 86 ? -4.432 0.754 -7.775 1.00 92.44 86 TRP A CA 1
ATOM 651 C C . TRP A 1 86 ? -5.165 1.892 -8.500 1.00 92.44 86 TRP A C 1
ATOM 653 O O . TRP A 1 86 ? -5.204 1.912 -9.727 1.00 92.44 86 TRP A O 1
ATOM 663 N N . ILE A 1 87 ? -5.645 2.906 -7.771 1.00 90.88 87 ILE A N 1
ATOM 664 C CA . ILE A 1 87 ? -6.260 4.101 -8.372 1.00 90.88 87 ILE A CA 1
ATOM 665 C C . ILE A 1 87 ? -5.279 4.794 -9.326 1.00 90.88 87 ILE A C 1
ATOM 667 O O . ILE A 1 87 ? -5.657 5.169 -10.433 1.00 90.88 87 ILE A O 1
ATOM 671 N N . VAL A 1 88 ? -4.013 4.948 -8.928 1.00 90.94 88 VAL A N 1
ATOM 672 C CA . VAL A 1 88 ? -2.983 5.532 -9.799 1.00 90.94 88 VAL A CA 1
ATOM 673 C C . VAL A 1 88 ? -2.756 4.665 -11.041 1.00 90.94 88 VAL A C 1
ATOM 675 O O . VAL A 1 88 ? -2.623 5.220 -12.127 1.00 90.94 88 VAL A O 1
ATOM 678 N N . GLN A 1 89 ? -2.764 3.333 -10.926 1.00 89.06 89 GLN A N 1
ATOM 679 C CA . GLN A 1 89 ? -2.654 2.444 -12.089 1.00 89.06 89 GLN A CA 1
ATOM 680 C C . GLN A 1 89 ? -3.830 2.594 -13.058 1.00 89.06 89 GLN A C 1
ATOM 682 O O . GLN A 1 89 ? -3.588 2.648 -14.263 1.00 89.06 89 GLN A O 1
ATOM 687 N N . LEU A 1 90 ? -5.060 2.733 -12.553 1.00 89.06 90 LEU A N 1
ATOM 688 C CA . LEU A 1 90 ? -6.230 3.026 -13.386 1.00 89.06 90 LEU A CA 1
ATOM 689 C C . LEU A 1 90 ? -6.119 4.390 -14.072 1.00 89.06 90 LEU A C 1
ATOM 691 O O . LEU A 1 90 ? -6.410 4.514 -15.256 1.00 89.06 90 LEU A O 1
ATOM 695 N N . ILE A 1 91 ? -5.672 5.423 -13.349 1.00 88.56 91 ILE A N 1
ATOM 696 C CA . ILE A 1 91 ? -5.458 6.761 -13.919 1.00 88.56 91 ILE A CA 1
ATOM 697 C C . ILE A 1 91 ? -4.431 6.686 -15.052 1.00 88.56 91 ILE A C 1
ATOM 699 O O . ILE A 1 91 ? -4.680 7.202 -16.137 1.00 88.56 91 ILE A O 1
ATOM 703 N N . ILE A 1 92 ? -3.293 6.026 -14.829 1.00 87.50 92 ILE A N 1
ATOM 704 C CA . ILE A 1 92 ? -2.269 5.867 -15.867 1.00 87.50 92 ILE A CA 1
ATOM 705 C C . ILE A 1 92 ? -2.856 5.118 -17.072 1.00 87.50 92 ILE A C 1
ATOM 707 O O . ILE A 1 92 ? -2.692 5.600 -18.187 1.00 87.50 92 ILE A O 1
ATOM 711 N N . GLY A 1 93 ? -3.604 4.031 -16.861 1.00 84.44 93 GLY A N 1
ATOM 712 C CA . GLY A 1 93 ? -4.244 3.272 -17.943 1.00 84.44 93 GLY A CA 1
ATOM 713 C C . GLY A 1 93 ? -5.336 4.033 -18.708 1.00 84.44 93 GLY A C 1
ATOM 714 O O . GLY A 1 93 ? -5.651 3.671 -19.833 1.00 84.44 93 GLY A O 1
ATOM 715 N N . LEU A 1 94 ? -5.908 5.095 -18.128 1.00 83.06 94 LEU A N 1
ATOM 716 C CA . LEU A 1 94 ? -6.875 5.973 -18.804 1.00 83.06 94 LEU A CA 1
ATOM 717 C C . LEU A 1 94 ? -6.210 7.095 -19.617 1.00 83.06 94 LEU A C 1
ATOM 719 O O . LEU A 1 94 ? -6.792 7.566 -20.593 1.00 83.06 94 LEU A O 1
ATOM 723 N N . PHE A 1 95 ? -5.035 7.577 -19.193 1.00 81.75 95 PHE A N 1
ATOM 724 C CA . PHE A 1 95 ? -4.355 8.727 -19.811 1.00 81.75 95 PHE A CA 1
ATOM 725 C C . PHE A 1 95 ? -3.176 8.347 -20.714 1.00 81.75 95 PHE A C 1
ATOM 727 O O . PHE A 1 95 ? -2.768 9.150 -21.556 1.00 81.75 95 PHE A O 1
ATOM 734 N N . VAL A 1 96 ? -2.604 7.159 -20.541 1.00 76.38 96 VAL A N 1
ATOM 735 C CA . VAL A 1 96 ? -1.519 6.632 -21.370 1.00 76.38 96 VAL A CA 1
ATOM 736 C C . VAL A 1 96 ? -2.145 5.670 -22.381 1.00 76.38 96 VAL A C 1
ATOM 738 O O . VAL A 1 96 ? -2.933 4.824 -21.991 1.00 76.38 96 VAL A O 1
ATOM 741 N N . ALA A 1 97 ? -1.834 5.863 -23.669 1.00 61.94 97 ALA A N 1
ATOM 742 C CA . ALA A 1 97 ? -2.457 5.203 -24.826 1.00 61.94 97 ALA A CA 1
ATOM 743 C C . ALA A 1 97 ? -2.810 3.715 -24.617 1.00 61.94 97 ALA A C 1
ATOM 745 O O . ALA A 1 97 ? -2.031 3.000 -23.995 1.00 61.94 97 ALA A O 1
ATOM 746 N N . ASP A 1 98 ? -3.911 3.257 -25.233 1.00 60.84 98 ASP A N 1
ATOM 747 C CA . ASP A 1 98 ? -4.530 1.924 -25.058 1.00 60.84 98 ASP A CA 1
ATOM 748 C C . ASP A 1 98 ? -3.577 0.712 -25.224 1.00 60.84 98 ASP A C 1
ATOM 750 O O . ASP A 1 98 ? -3.858 -0.363 -24.703 1.00 60.84 98 ASP A O 1
ATOM 754 N N . ASP A 1 99 ? -2.435 0.881 -25.905 1.00 62.16 99 ASP A N 1
ATOM 755 C CA . ASP A 1 99 ? -1.406 -0.154 -26.128 1.00 62.16 99 ASP A CA 1
ATOM 756 C C . ASP A 1 99 ? -0.169 -0.022 -25.215 1.00 62.16 99 ASP A C 1
ATOM 758 O O . ASP A 1 99 ? 0.826 -0.740 -25.369 1.00 62.16 99 ASP A O 1
ATOM 762 N N . SER A 1 100 ? -0.170 0.923 -24.275 1.00 64.00 100 SER A N 1
ATOM 763 C CA . SER A 1 100 ? 0.940 1.095 -23.347 1.00 64.00 100 SER A CA 1
ATOM 764 C C . SER A 1 100 ? 0.885 0.032 -22.248 1.00 64.00 100 SER A C 1
ATOM 766 O O . SER A 1 100 ? -0.125 -0.081 -21.558 1.00 64.00 100 SER A O 1
ATOM 768 N N . PRO A 1 101 ? 1.985 -0.690 -21.973 1.00 68.19 101 PRO A N 1
ATOM 769 C CA . PRO A 1 101 ? 2.060 -1.653 -20.869 1.00 68.19 101 PRO A CA 1
ATOM 770 C C . PRO A 1 101 ? 2.088 -0.986 -19.476 1.00 68.19 101 PRO A C 1
ATOM 772 O O . PRO A 1 101 ? 2.460 -1.617 -18.488 1.00 68.19 101 PRO A O 1
ATOM 775 N N . LEU A 1 102 ? 1.775 0.309 -19.391 1.00 69.88 102 LEU A N 1
ATOM 776 C CA . LEU A 1 102 ? 1.856 1.117 -18.182 1.00 69.88 102 LEU A CA 1
ATOM 777 C C . LEU A 1 102 ? 0.436 1.419 -17.692 1.00 69.88 102 LEU A C 1
ATOM 779 O O . LEU A 1 102 ? -0.245 2.251 -18.280 1.00 69.88 102 LEU A O 1
ATOM 783 N N . GLY A 1 103 ? 0.028 0.784 -16.592 1.00 76.31 103 GLY A N 1
ATOM 784 C CA . GLY A 1 103 ? -1.291 0.965 -15.974 1.00 76.31 103 GLY A CA 1
ATOM 785 C C . GLY A 1 103 ? -2.259 -0.190 -16.245 1.00 76.31 103 GLY A C 1
ATOM 786 O O . GLY A 1 103 ? -2.007 -1.048 -17.086 1.00 76.31 103 GLY A O 1
ATOM 787 N N . GLU A 1 104 ? -3.354 -0.227 -15.489 1.00 83.56 104 GLU A N 1
ATOM 788 C CA . GLU A 1 104 ? -4.428 -1.218 -15.634 1.00 83.56 104 GLU A CA 1
ATOM 789 C C . GLU A 1 104 ? -5.643 -0.523 -16.261 1.00 83.56 104 GLU A C 1
ATOM 791 O O . GLU A 1 104 ? -6.057 0.538 -15.795 1.00 83.56 104 GLU A O 1
ATOM 796 N N . SER A 1 105 ? -6.220 -1.095 -17.318 1.00 84.38 105 SER A N 1
ATOM 797 C CA . SER A 1 105 ? -7.487 -0.613 -17.879 1.00 84.38 105 SER A CA 1
ATOM 798 C C . SER A 1 105 ? -8.666 -1.152 -17.073 1.00 84.38 105 SER A C 1
ATOM 800 O O . SER A 1 105 ? -8.624 -2.267 -16.552 1.00 84.38 105 SER A O 1
ATOM 802 N N . TRP A 1 106 ? -9.753 -0.383 -17.005 1.00 85.75 106 TRP A N 1
ATOM 803 C CA . TRP A 1 106 ? -10.963 -0.829 -16.318 1.00 85.75 106 TRP A CA 1
ATOM 804 C C . TRP A 1 106 ? -11.575 -2.054 -17.013 1.00 85.75 106 TRP A C 1
ATOM 806 O O . TRP A 1 106 ? -11.926 -1.992 -18.191 1.00 85.75 106 TRP A O 1
ATOM 816 N N . ASN A 1 107 ? -11.735 -3.152 -16.274 1.00 86.19 107 ASN A N 1
ATOM 817 C CA . ASN A 1 107 ? -12.299 -4.411 -16.762 1.00 86.19 107 ASN A CA 1
ATOM 818 C C . ASN A 1 107 ? -13.359 -4.946 -15.781 1.00 86.19 107 ASN A C 1
ATOM 820 O O . ASN A 1 107 ? -13.473 -4.474 -14.649 1.00 86.19 107 ASN A O 1
ATOM 824 N N . ASP A 1 108 ? -14.098 -5.984 -16.166 1.00 88.56 108 ASP A N 1
ATOM 825 C CA . ASP A 1 108 ? -15.111 -6.628 -15.320 1.00 88.56 108 ASP A CA 1
ATOM 826 C C . ASP A 1 108 ? -14.529 -7.131 -13.983 1.00 88.56 108 ASP A C 1
ATOM 828 O O . ASP A 1 108 ? -15.193 -7.122 -12.946 1.00 88.56 108 ASP A O 1
ATOM 832 N N . TRP A 1 109 ? -13.245 -7.498 -13.965 1.00 89.38 109 TRP A N 1
ATOM 833 C CA . TRP A 1 109 ? -12.530 -7.901 -12.749 1.00 89.38 109 TRP A CA 1
ATOM 834 C C . TRP A 1 109 ? -12.171 -6.732 -11.821 1.00 89.38 109 TRP A C 1
ATOM 836 O O . TRP A 1 109 ? -11.987 -6.944 -10.619 1.00 89.38 109 TRP A O 1
ATOM 846 N N . SER A 1 110 ? -12.130 -5.498 -12.327 1.00 90.25 110 SER A N 1
ATOM 847 C CA . SER A 1 110 ? -11.871 -4.300 -11.518 1.00 90.25 110 SER A CA 1
ATOM 848 C C . SER A 1 110 ? -12.993 -4.060 -10.498 1.00 90.25 110 SER A C 1
ATOM 850 O O . SER A 1 110 ? -12.733 -3.558 -9.404 1.00 90.25 110 SER A O 1
ATOM 852 N N . TYR A 1 111 ? -14.225 -4.511 -10.778 1.00 91.56 111 TYR A N 1
ATOM 853 C CA . TYR A 1 111 ? -15.320 -4.495 -9.798 1.00 91.56 111 TYR A CA 1
ATOM 854 C C . TYR A 1 111 ? -15.047 -5.404 -8.595 1.00 91.56 111 TYR A C 1
ATOM 856 O O . TYR A 1 111 ? -15.359 -5.037 -7.461 1.00 91.56 111 TYR A O 1
ATOM 864 N N . LEU A 1 112 ? -14.435 -6.571 -8.820 1.00 93.50 112 LEU A N 1
ATOM 865 C CA . LEU A 1 112 ? -14.072 -7.494 -7.746 1.00 93.50 112 LEU A CA 1
ATOM 866 C C . LEU A 1 112 ? -12.947 -6.91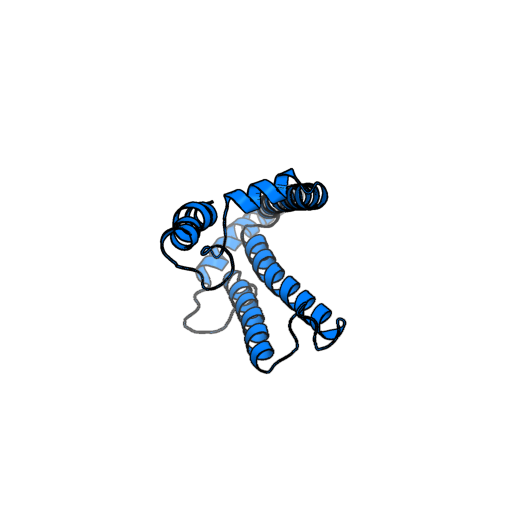8 -6.877 1.00 93.50 112 LEU A C 1
ATOM 868 O O . LEU A 1 112 ? -13.008 -7.016 -5.653 1.00 93.50 112 LEU A O 1
ATOM 872 N N . GLN A 1 113 ? -11.945 -6.288 -7.494 1.00 91.44 113 GLN A N 1
ATOM 873 C CA . GLN A 1 113 ? -10.870 -5.604 -6.767 1.00 91.44 113 GLN A CA 1
ATOM 874 C C . GLN A 1 113 ? -11.425 -4.459 -5.909 1.00 91.44 113 GLN A C 1
ATOM 876 O O . GLN A 1 113 ? -11.108 -4.370 -4.721 1.00 91.44 113 GLN A O 1
ATOM 881 N N . LEU A 1 114 ? -12.313 -3.637 -6.476 1.00 92.31 114 LEU A N 1
ATOM 882 C CA . LEU A 1 114 ? -12.987 -2.562 -5.751 1.00 92.31 114 LEU A CA 1
ATOM 883 C C . LEU A 1 114 ? -13.781 -3.101 -4.551 1.00 92.31 114 LEU A C 1
ATOM 885 O O . LEU A 1 114 ? -13.638 -2.589 -3.440 1.00 92.31 114 LEU A O 1
ATOM 889 N N . ALA A 1 115 ? -14.566 -4.164 -4.751 1.00 93.69 115 ALA A N 1
ATOM 890 C CA . ALA A 1 115 ? -15.285 -4.833 -3.669 1.00 93.69 115 ALA A CA 1
ATOM 891 C C . ALA A 1 115 ? -14.329 -5.360 -2.584 1.00 93.69 115 ALA A C 1
ATOM 893 O O . ALA A 1 115 ? -14.615 -5.226 -1.395 1.00 93.69 115 ALA A O 1
ATOM 894 N N . GLY A 1 116 ? -13.166 -5.887 -2.976 1.00 91.81 116 GLY A N 1
ATOM 895 C CA . GLY A 1 116 ? -12.113 -6.315 -2.056 1.00 91.81 116 GLY A CA 1
ATOM 896 C C . GLY A 1 116 ? -11.582 -5.179 -1.178 1.00 91.81 116 GLY A C 1
ATOM 897 O O . GLY A 1 116 ? -11.457 -5.358 0.033 1.00 91.81 116 GLY A O 1
ATOM 898 N N . PHE A 1 117 ? -11.328 -3.995 -1.746 1.00 91.06 117 PHE A N 1
ATOM 899 C CA . PHE A 1 117 ? -10.898 -2.827 -0.968 1.00 91.06 117 PHE A CA 1
ATOM 900 C C . PHE A 1 117 ? -11.968 -2.360 0.024 1.00 91.06 117 PHE A C 1
ATOM 902 O O . PHE A 1 117 ? -11.641 -2.061 1.175 1.00 91.06 117 PHE A O 1
ATOM 909 N N . PHE A 1 118 ? -13.241 -2.342 -0.387 1.00 90.00 118 PHE A N 1
ATOM 910 C CA . PHE A 1 118 ? -14.351 -2.014 0.512 1.00 90.00 118 PHE A CA 1
ATOM 911 C C . PHE A 1 118 ? -14.482 -3.021 1.651 1.00 90.00 118 PHE A C 1
ATOM 913 O O . PHE A 1 118 ? -14.565 -2.611 2.804 1.00 90.00 118 PHE A O 1
ATOM 920 N N . PHE A 1 119 ? -14.424 -4.317 1.348 1.00 90.69 119 PHE A N 1
ATOM 921 C CA . PHE A 1 119 ? -14.480 -5.374 2.356 1.00 90.69 119 PHE A CA 1
ATOM 922 C C . PHE A 1 119 ? -13.328 -5.266 3.370 1.00 90.69 119 PHE A C 1
ATOM 924 O O . PHE A 1 119 ? -13.525 -5.446 4.571 1.00 90.69 119 PHE A O 1
ATOM 931 N N . LEU A 1 120 ? -12.125 -4.912 2.906 1.00 88.81 120 LEU A N 1
ATOM 932 C CA . LEU A 1 120 ? -10.950 -4.724 3.761 1.00 88.81 120 LEU A CA 1
ATOM 933 C C . LEU A 1 120 ? -11.121 -3.515 4.701 1.00 88.81 120 LEU A C 1
ATOM 935 O O . LEU A 1 120 ? -10.837 -3.619 5.895 1.00 88.81 120 LEU A O 1
ATOM 939 N N . LEU A 1 121 ? -11.634 -2.389 4.191 1.00 85.25 121 LEU A N 1
ATOM 940 C CA . LEU A 1 121 ? -11.947 -1.208 5.007 1.00 85.25 121 LEU A CA 1
ATOM 941 C C . LEU A 1 121 ? -13.094 -1.466 5.994 1.00 85.25 121 LEU A C 1
ATOM 943 O O . LEU A 1 121 ? -13.007 -1.059 7.152 1.00 85.25 121 LEU A O 1
ATOM 947 N N . GLU A 1 122 ? -14.142 -2.165 5.564 1.00 86.62 122 GLU A N 1
ATOM 948 C CA . GLU A 1 122 ? -15.278 -2.533 6.409 1.00 86.62 122 GLU A CA 1
ATOM 949 C C . GLU A 1 122 ? -14.830 -3.422 7.575 1.00 86.62 122 GLU A C 1
ATOM 951 O O . GLU A 1 122 ? -15.075 -3.083 8.735 1.00 86.62 122 GLU A O 1
ATOM 956 N N . GLY A 1 123 ? -14.097 -4.505 7.292 1.00 84.69 123 GLY A N 1
ATOM 957 C CA . GLY A 1 123 ? -13.564 -5.397 8.326 1.00 84.69 123 GLY A CA 1
ATOM 958 C C . GLY A 1 123 ? -12.707 -4.655 9.353 1.00 84.69 123 GLY A C 1
ATOM 959 O O . GLY A 1 123 ? -12.762 -4.935 10.552 1.00 84.69 123 GLY A O 1
ATOM 960 N N . LEU A 1 124 ? -11.973 -3.640 8.902 1.00 82.69 124 LEU A N 1
ATOM 961 C CA . LEU A 1 124 ? -11.141 -2.805 9.753 1.00 82.69 124 LEU A CA 1
ATOM 962 C C . LEU A 1 124 ? -11.949 -1.828 10.615 1.00 82.69 124 LEU A C 1
ATOM 964 O O . LEU A 1 124 ? -11.596 -1.602 11.773 1.00 82.69 124 LEU A O 1
ATOM 968 N N . PHE A 1 125 ? -13.050 -1.278 10.107 1.00 82.00 125 PHE A N 1
ATOM 969 C CA . PHE A 1 125 ? -13.956 -0.456 10.911 1.00 82.00 125 PHE A CA 1
ATOM 970 C C . PHE A 1 125 ? -14.745 -1.266 11.935 1.00 82.00 125 PHE A C 1
ATOM 972 O O . PHE A 1 125 ? -14.945 -0.781 13.053 1.00 82.00 125 PHE A O 1
ATOM 979 N N . ILE A 1 126 ? -15.138 -2.493 11.593 1.00 83.44 126 ILE A N 1
ATOM 980 C CA . ILE A 1 126 ? -15.795 -3.406 12.532 1.00 83.44 126 ILE A CA 1
ATOM 981 C C . ILE A 1 126 ? -14.827 -3.807 13.648 1.00 83.44 126 ILE A C 1
ATOM 983 O O . ILE A 1 126 ? -15.188 -3.735 14.822 1.00 83.44 126 ILE A O 1
ATOM 987 N N . TYR A 1 127 ? -13.582 -4.156 13.303 1.00 77.88 127 TYR A N 1
ATOM 988 C CA . TYR A 1 127 ? -12.539 -4.489 14.281 1.00 77.88 127 TYR A CA 1
ATOM 989 C C . TYR A 1 127 ? -12.304 -3.362 15.299 1.00 77.88 127 TYR A C 1
ATOM 991 O O . TYR A 1 127 ? -12.040 -3.617 16.468 1.00 77.88 127 TYR A O 1
ATOM 999 N N . ASN A 1 128 ? -12.437 -2.108 14.867 1.00 75.88 128 ASN A N 1
ATOM 1000 C CA . ASN A 1 128 ? -12.266 -0.942 15.732 1.00 75.88 128 ASN A CA 1
ATOM 1001 C C . ASN A 1 128 ? -13.539 -0.492 16.454 1.00 75.88 128 ASN A C 1
ATOM 1003 O O . ASN A 1 128 ? -13.505 0.482 17.204 1.00 75.88 128 ASN A O 1
ATOM 1007 N N . GLY A 1 129 ? -14.671 -1.155 16.218 1.00 72.94 129 GLY A N 1
ATOM 1008 C CA . GLY A 1 129 ? -15.951 -0.786 16.818 1.00 72.94 129 GLY A CA 1
ATOM 1009 C C . GLY A 1 129 ? -16.538 0.533 16.317 1.00 72.94 129 GLY A C 1
ATOM 1010 O O . GLY A 1 129 ? -17.509 1.006 16.909 1.00 72.94 129 GLY A O 1
ATOM 1011 N N . TYR A 1 130 ? -15.990 1.118 15.241 1.00 75.06 130 TYR A N 1
ATOM 1012 C CA . TYR A 1 130 ? -16.612 2.253 14.547 1.00 75.06 130 TYR A CA 1
ATOM 1013 C C . TYR A 1 130 ? -17.922 1.827 13.878 1.00 75.06 130 TYR A C 1
ATOM 1015 O O . TYR A 1 130 ? -18.888 2.585 13.858 1.00 75.06 130 TYR A O 1
ATOM 1023 N N . LEU A 1 131 ? -17.961 0.591 13.373 1.00 74.88 131 LEU A N 1
ATOM 1024 C CA . LEU A 1 131 ? -19.149 -0.056 12.828 1.00 74.88 131 LEU A CA 1
ATOM 1025 C C . LEU A 1 131 ? -19.529 -1.238 13.725 1.00 74.88 131 LEU A C 1
ATOM 1027 O O . LEU A 1 131 ? -18.852 -2.264 13.745 1.00 74.88 131 LEU A O 1
ATOM 1031 N N . ARG A 1 132 ? -20.620 -1.089 14.483 1.00 74.50 132 ARG A N 1
ATOM 1032 C CA . ARG A 1 132 ? -21.219 -2.180 15.263 1.00 74.50 132 ARG A CA 1
ATOM 1033 C C . ARG A 1 132 ? -22.330 -2.806 14.435 1.00 74.50 132 ARG A C 1
ATOM 1035 O O . ARG A 1 132 ? -23.383 -2.202 14.243 1.00 74.50 132 ARG A O 1
ATOM 1042 N N . ILE A 1 133 ? -22.087 -4.005 13.929 1.00 79.25 133 ILE A N 1
ATOM 1043 C CA . ILE A 1 133 ? -23.091 -4.779 13.211 1.00 79.25 133 ILE A CA 1
ATOM 1044 C C . ILE A 1 133 ? -23.909 -5.535 14.253 1.00 79.25 133 ILE A C 1
ATOM 1046 O O . ILE A 1 133 ? -23.362 -6.264 15.075 1.00 79.25 133 ILE A O 1
ATOM 1050 N N . ALA A 1 134 ? -25.232 -5.384 14.213 1.00 68.75 134 ALA A N 1
ATOM 1051 C CA . ALA A 1 134 ? -26.159 -6.117 15.073 1.00 68.75 134 ALA A CA 1
ATOM 1052 C C . ALA A 1 134 ? -26.316 -7.579 14.603 1.00 68.75 134 ALA A C 1
ATOM 1054 O O . ALA A 1 134 ? -27.410 -8.024 14.259 1.00 68.75 134 ALA A O 1
ATOM 1055 N N . ALA A 1 135 ? -25.205 -8.315 14.533 1.00 75.50 135 ALA A N 1
ATOM 1056 C CA . ALA A 1 135 ? -25.170 -9.730 14.192 1.00 75.50 135 ALA A CA 1
ATOM 1057 C C . ALA A 1 135 ? -24.909 -10.565 15.457 1.00 75.50 135 ALA A C 1
ATOM 1059 O O . ALA A 1 135 ? -24.023 -10.221 16.237 1.00 75.50 135 ALA A O 1
ATOM 1060 N N . PRO A 1 136 ? -25.610 -11.697 15.651 1.00 69.69 136 PRO A N 1
ATOM 1061 C CA . PRO A 1 136 ? -25.514 -12.502 16.875 1.00 69.69 136 PRO A CA 1
ATOM 1062 C C . PRO A 1 136 ? -24.137 -13.149 17.101 1.00 69.69 136 PRO A C 1
ATOM 1064 O O . PRO A 1 136 ? -23.868 -13.642 18.190 1.00 69.69 136 PRO A O 1
ATOM 1067 N N . PHE A 1 137 ? -23.264 -13.152 16.091 1.00 76.50 137 PHE A N 1
ATOM 1068 C CA . PHE A 1 137 ? -21.914 -13.720 16.164 1.00 76.50 137 PHE A CA 1
ATOM 1069 C C . PHE A 1 137 ? -20.838 -12.694 16.552 1.00 76.50 137 PHE A C 1
ATOM 1071 O O . PHE A 1 137 ? -19.684 -13.072 16.734 1.00 76.50 137 PHE A O 1
ATOM 1078 N N . PHE A 1 138 ? -21.189 -11.409 16.643 1.00 71.00 138 PHE A N 1
ATOM 1079 C CA . PHE A 1 138 ? -20.247 -10.335 16.937 1.00 71.00 138 PHE A CA 1
ATOM 1080 C C . PHE A 1 138 ? -20.397 -9.880 18.392 1.00 71.00 138 PHE A C 1
ATOM 1082 O O . PHE A 1 138 ? -21.349 -9.186 18.741 1.00 71.00 138 PHE A O 1
ATOM 1089 N N . ASP A 1 139 ? -19.448 -10.281 19.241 1.00 77.12 139 ASP A N 1
ATOM 1090 C CA . ASP A 1 139 ? -19.351 -9.806 20.623 1.00 77.12 139 ASP A CA 1
ATOM 1091 C C . ASP A 1 139 ? -18.393 -8.609 20.714 1.00 77.12 139 ASP A C 1
ATOM 1093 O O . ASP A 1 139 ? -17.190 -8.723 20.467 1.00 77.12 139 ASP A O 1
ATOM 1097 N N . TYR A 1 140 ? -18.936 -7.451 21.086 1.00 75.69 140 TYR A N 1
ATOM 1098 C CA . TYR A 1 140 ? -18.201 -6.195 21.238 1.00 75.69 140 TYR A CA 1
ATOM 1099 C C . TYR A 1 140 ? -17.784 -5.903 22.690 1.00 75.69 140 TYR A C 1
ATOM 1101 O O . TYR A 1 140 ? -17.180 -4.860 22.943 1.00 75.69 140 TYR A O 1
ATOM 1109 N N . SER A 1 141 ? -18.046 -6.818 23.633 1.00 73.12 141 SER A N 1
ATOM 1110 C CA . SER A 1 141 ? -17.744 -6.657 25.066 1.00 73.12 141 SER A CA 1
ATOM 1111 C C . SER A 1 141 ? -16.292 -6.240 25.348 1.00 73.12 141 SER A C 1
ATOM 1113 O O . SER A 1 141 ? -16.026 -5.403 26.212 1.00 73.12 141 SER A O 1
ATOM 1115 N N . HIS A 1 142 ? -15.347 -6.764 24.566 1.00 73.12 142 HIS A N 1
ATOM 1116 C CA . HIS A 1 142 ? -13.921 -6.454 24.662 1.00 73.12 142 HIS A CA 1
ATOM 1117 C C . HIS A 1 142 ? -13.562 -5.008 24.264 1.00 73.12 142 HIS A C 1
ATOM 1119 O O . HIS A 1 142 ? -12.593 -4.460 24.789 1.00 73.12 142 HIS A O 1
ATOM 1125 N N . LEU A 1 143 ? -14.331 -4.371 23.373 1.00 74.44 143 LEU A N 1
ATOM 1126 C CA . LEU A 1 143 ? -14.120 -2.975 22.964 1.00 74.44 143 LEU A CA 1
ATOM 1127 C C . LEU A 1 143 ? -14.673 -1.996 24.003 1.00 74.44 143 LEU A C 1
ATOM 1129 O O . LEU A 1 143 ? -14.078 -0.947 24.246 1.00 74.44 143 LEU A O 1
ATOM 1133 N N . ASP A 1 144 ? -15.787 -2.351 24.644 1.00 71.31 144 ASP A N 1
ATOM 1134 C CA . ASP A 1 144 ? -16.405 -1.531 25.689 1.00 71.31 144 ASP A CA 1
ATOM 1135 C C . ASP A 1 144 ? -15.546 -1.520 26.971 1.00 71.31 144 ASP A C 1
ATOM 1137 O O . ASP A 1 144 ? -15.346 -0.467 27.581 1.00 71.31 144 ASP A O 1
ATOM 1141 N N . ALA A 1 145 ? -14.936 -2.659 27.324 1.00 71.06 145 ALA A N 1
ATOM 1142 C CA . ALA A 1 145 ? -14.001 -2.762 28.450 1.00 71.06 145 ALA A CA 1
ATOM 1143 C C . ALA A 1 145 ? -12.712 -1.937 28.254 1.00 71.06 145 ALA A C 1
ATOM 1145 O O . ALA A 1 145 ? -12.138 -1.446 29.226 1.00 71.06 145 ALA A O 1
ATOM 1146 N N . ALA A 1 146 ? -12.257 -1.757 27.009 1.00 68.75 146 ALA A N 1
ATOM 1147 C CA . ALA A 1 146 ? -11.073 -0.955 26.694 1.00 68.75 146 ALA A CA 1
ATOM 1148 C C . ALA A 1 146 ? -11.326 0.563 26.791 1.00 68.75 146 ALA A C 1
ATOM 1150 O O . ALA A 1 146 ? -10.390 1.316 27.055 1.00 68.75 146 ALA A O 1
ATOM 1151 N N . LYS A 1 147 ? -12.577 1.014 26.619 1.00 67.12 147 LYS A N 1
ATOM 1152 C CA . LYS A 1 147 ? -12.962 2.438 26.633 1.00 67.12 147 LYS A CA 1
ATOM 1153 C C . LYS A 1 147 ? -13.210 2.996 28.043 1.00 67.12 147 LYS A C 1
ATOM 1155 O O . LYS A 1 147 ? -12.856 4.137 28.334 1.00 67.12 147 LYS A O 1
ATOM 1160 N N . GLN A 1 148 ? -13.738 2.168 28.948 1.00 63.44 148 GLN A N 1
ATOM 1161 C CA . GLN A 1 148 ? -14.001 2.522 30.353 1.00 63.44 148 GLN A CA 1
ATOM 1162 C C . GLN A 1 148 ? -12.814 3.127 31.133 1.00 63.44 148 GLN A C 1
ATOM 1164 O O . GLN A 1 148 ? -13.026 4.116 31.839 1.00 63.44 148 GLN A O 1
ATOM 1169 N N . PRO A 1 149 ? -11.576 2.595 31.067 1.00 65.75 149 PRO A N 1
ATOM 1170 C CA . PRO A 1 149 ? -10.455 3.161 31.821 1.00 65.75 149 PRO A CA 1
ATOM 1171 C C . PRO A 1 149 ? -10.012 4.544 31.318 1.00 65.75 149 PRO A C 1
ATOM 1173 O O . PRO A 1 149 ? -9.448 5.311 32.098 1.00 65.75 149 PRO A O 1
ATOM 1176 N N . GLU A 1 150 ? -10.266 4.880 30.051 1.00 64.31 150 GLU A N 1
ATOM 1177 C CA . GLU A 1 150 ? -9.955 6.196 29.481 1.00 64.31 150 GLU A CA 1
ATOM 1178 C C . GLU A 1 150 ? -11.009 7.237 29.889 1.00 64.31 150 GLU A C 1
ATOM 1180 O O . GLU A 1 150 ? -10.653 8.309 30.379 1.00 64.31 150 GLU A O 1
ATOM 1185 N N . GLU A 1 151 ? -12.298 6.884 29.813 1.00 66.12 151 GLU A N 1
ATOM 1186 C CA . GLU A 1 151 ? -13.396 7.733 30.300 1.00 66.12 151 GLU A CA 1
ATOM 1187 C C . GLU A 1 151 ? -13.300 7.970 31.813 1.00 66.12 151 GLU A C 1
ATOM 1189 O O . GLU A 1 151 ? -13.435 9.102 32.271 1.00 66.12 151 GLU A O 1
ATOM 1194 N N . THR A 1 152 ? -12.975 6.936 32.596 1.00 66.38 152 THR A N 1
ATOM 1195 C CA . THR A 1 152 ? -12.821 7.066 34.056 1.00 66.38 152 THR A CA 1
ATOM 1196 C C . THR A 1 152 ? -11.677 8.017 34.420 1.00 66.38 152 THR A C 1
ATOM 1198 O O . THR A 1 152 ? -11.829 8.837 35.320 1.00 66.38 152 THR A O 1
ATOM 1201 N N . LYS A 1 153 ? -10.539 7.962 33.713 1.00 70.50 153 LYS A N 1
ATOM 1202 C CA . LYS A 1 153 ? -9.425 8.902 33.930 1.00 70.50 153 LYS A CA 1
ATOM 1203 C C . LYS A 1 153 ? -9.779 10.332 33.525 1.00 70.50 153 LYS A C 1
ATOM 1205 O O . LYS A 1 153 ? -9.437 11.255 34.253 1.00 70.50 153 LYS A O 1
ATOM 1210 N N . ALA A 1 154 ? -10.479 10.514 32.406 1.00 72.69 154 ALA A N 1
ATOM 1211 C CA . ALA A 1 154 ? -10.906 11.836 31.948 1.00 72.69 154 ALA A CA 1
ATOM 1212 C C . ALA A 1 154 ? -11.891 12.512 32.919 1.00 72.69 154 ALA A C 1
ATOM 1214 O O . ALA A 1 154 ? -11.840 13.728 33.093 1.00 72.69 154 ALA A O 1
ATOM 1215 N N . LEU A 1 155 ? -12.759 11.732 33.573 1.00 70.56 155 LEU A N 1
ATOM 1216 C CA . LEU A 1 155 ? -13.678 12.230 34.602 1.00 70.56 155 LEU A CA 1
ATOM 1217 C C . LEU A 1 155 ? -12.934 12.675 35.872 1.00 70.56 155 LEU A C 1
ATOM 1219 O O . LEU A 1 155 ? -13.230 13.736 36.410 1.00 70.56 155 LEU A O 1
ATOM 1223 N N . LEU A 1 156 ? -11.925 11.912 36.304 1.00 72.12 156 LEU A N 1
ATOM 1224 C CA . LEU A 1 156 ? -11.115 12.239 37.485 1.00 72.12 156 LEU A CA 1
ATOM 1225 C C . LEU A 1 156 ? -10.251 13.501 37.280 1.00 72.12 156 LEU A C 1
ATOM 1227 O O . LEU A 1 156 ? -10.192 14.347 38.167 1.00 72.12 156 LEU A O 1
ATOM 1231 N N . ASP A 1 157 ? -9.645 13.668 36.100 1.00 74.00 157 ASP A N 1
ATOM 1232 C CA . ASP A 1 157 ? -8.878 14.875 35.732 1.00 74.00 157 ASP A CA 1
ATOM 1233 C C . ASP A 1 157 ? -9.772 16.119 35.542 1.00 74.00 157 ASP A C 1
ATOM 1235 O O . ASP A 1 157 ? -9.306 17.258 35.646 1.00 74.00 157 ASP A O 1
ATOM 1239 N N . GLY A 1 158 ? -11.049 15.914 35.202 1.00 66.56 158 GLY A N 1
ATOM 1240 C CA . GLY A 1 158 ? -12.047 16.976 35.076 1.00 66.56 158 GLY A CA 1
ATOM 1241 C C . GLY A 1 158 ? -12.444 17.558 36.431 1.00 66.56 158 GLY A C 1
ATOM 1242 O O . GLY A 1 158 ? -12.473 18.780 36.572 1.00 66.56 158 GLY A O 1
ATOM 1243 N N . ASP A 1 159 ? -12.665 16.694 37.425 1.00 59.91 159 ASP A N 1
ATOM 1244 C CA . ASP A 1 159 ? -13.014 17.094 38.795 1.00 59.91 159 ASP A CA 1
ATOM 1245 C C . ASP A 1 159 ? -11.854 17.810 39.515 1.00 59.91 159 ASP A C 1
ATOM 1247 O O . ASP A 1 159 ? -12.083 18.736 40.300 1.00 59.91 159 ASP A O 1
ATOM 1251 N N . GLU A 1 160 ? -10.600 17.447 39.217 1.00 61.84 160 GLU A N 1
ATOM 1252 C CA . GLU A 1 160 ? -9.407 18.067 39.819 1.00 61.84 160 GLU A CA 1
ATOM 1253 C C . GLU A 1 160 ? -9.154 19.504 39.318 1.00 61.84 160 GLU A C 1
ATOM 1255 O O . GLU A 1 160 ? -8.539 20.305 40.016 1.00 61.84 160 GLU A O 1
ATOM 1260 N N . LYS A 1 161 ? -9.666 19.870 38.133 1.00 56.06 161 LYS A N 1
ATOM 1261 C CA . LYS A 1 161 ? -9.527 21.225 37.555 1.00 56.06 161 LYS A CA 1
ATOM 1262 C C . LYS A 1 161 ? -10.648 22.189 37.949 1.00 56.06 161 LYS A C 1
ATOM 1264 O O . LYS A 1 161 ? -10.587 23.365 37.587 1.00 56.06 161 LYS A O 1
ATOM 1269 N N . THR A 1 162 ? -11.674 21.702 38.644 1.00 56.88 162 THR A N 1
ATOM 1270 C CA . THR A 1 162 ? -12.838 22.488 39.090 1.00 56.88 162 THR A CA 1
ATOM 1271 C C . THR A 1 162 ? -12.824 22.872 40.576 1.00 56.88 162 THR A C 1
ATOM 1273 O O . THR A 1 162 ? -13.735 23.580 41.005 1.00 56.88 162 THR A O 1
ATOM 1276 N N . ASN A 1 163 ? -11.802 22.462 41.338 1.00 47.56 163 ASN A N 1
ATOM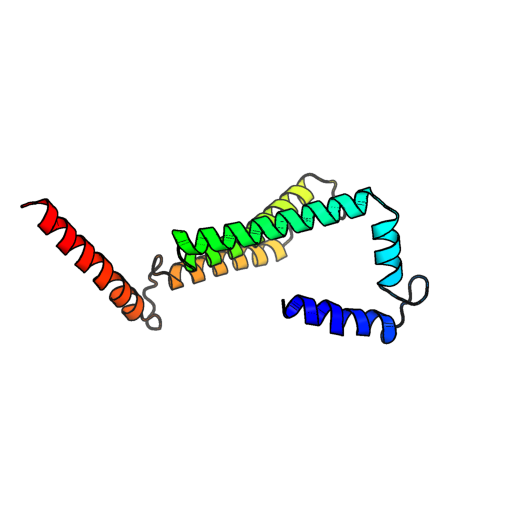 1277 C CA . ASN A 1 163 ? -11.508 22.936 42.703 1.00 47.56 163 ASN A CA 1
ATOM 1278 C C . ASN A 1 163 ? -10.306 23.888 42.718 1.00 47.56 163 ASN A C 1
ATOM 1280 O O . ASN A 1 163 ? -10.245 24.720 43.651 1.00 47.56 163 ASN A O 1
#

pLDDT: mean 80.13, std 10.27, range [47.56, 95.69]

Sequence (163 aa):
MWGGLICSGICLTIVQYIIPSNAGNGVYESTTDTFYMLVKSPFILCMCLIYSIVILAYNLFGMFVTLVSSAVIRTILEGLRTACIWIVQLIIGLFVADDSPLGESWNDWSYLQLAGFFFLLEGLFIYNGYLRIAAPFFDYSHLDAAKQPEETKALLDGDEKTN

Secondary structure (DSSP, 8-state):
-HHHHHIIIIIHHHHHHTS--SSSSS-S--HHHHHHHHHH-HHHHHHHHHHHHHHHHHHHHHHHHHHHHHHHHHHHHHHHHHHHHHHHHHHHHHHS-TT-SSS----HHHHHHHHHHHHHHHHHHHHTTSS----TT---HHHHHHHHHHHHHHHHHHHHT--

Radius of gyration: 24.41 Å; chains: 1; bounding box: 54×48×69 Å

Organism: NCBI:txid885311

Foldseek 3Di:
DVVVCCCVVPVQVCQAPPDFDPDDPRGPDDPVVVVVCCVVDVVNVVVVVVVVVVVVVVVVVLVVCCVPPNPLVSQVVVLVVVVVVLVVLCVCCVPPDVPDPGGDHDDPCVVVVVVVSVVSVVVSCVVQVVDDDPDPVDDCVVNVVVVVVVVVVVVVVVVVVVD